Protein AF-A0A0R3RTN5-F1 (afdb_monomer_lite)

Structure (mmCIF, N/CA/C/O backbone):
data_AF-A0A0R3RTN5-F1
#
_entry.id   AF-A0A0R3RTN5-F1
#
loop_
_atom_site.group_PDB
_atom_site.id
_atom_site.type_symbol
_atom_site.label_atom_id
_atom_site.label_alt_id
_atom_site.label_comp_id
_atom_site.label_asym_id
_atom_site.label_entity_id
_atom_site.label_seq_id
_atom_site.pdbx_PDB_ins_code
_atom_site.Cartn_x
_atom_site.Cartn_y
_atom_site.Cartn_z
_atom_site.occupancy
_atom_site.B_iso_or_equiv
_atom_site.auth_seq_id
_atom_site.auth_comp_id
_atom_site.auth_asym_id
_atom_site.auth_atom_id
_atom_site.pdbx_PDB_model_num
ATOM 1 N N . MET A 1 1 ? 6.883 -17.883 -6.171 1.00 37.78 1 MET A N 1
ATOM 2 C CA . MET A 1 1 ? 6.633 -17.293 -4.838 1.00 37.78 1 MET A CA 1
ATOM 3 C C . MET A 1 1 ? 7.959 -17.243 -4.109 1.00 37.78 1 MET A C 1
ATOM 5 O O . MET A 1 1 ? 8.564 -18.294 -3.961 1.00 37.78 1 MET A O 1
ATOM 9 N N . GLN A 1 2 ? 8.427 -16.067 -3.700 1.00 23.45 2 GLN A N 1
ATOM 10 C CA . GLN A 1 2 ? 9.582 -15.955 -2.809 1.00 23.45 2 GLN A CA 1
ATOM 11 C C . GLN A 1 2 ? 9.312 -14.835 -1.809 1.00 23.45 2 GLN A C 1
ATOM 13 O O . GLN A 1 2 ? 9.200 -13.665 -2.167 1.00 23.45 2 GLN A O 1
ATOM 18 N N . CYS A 1 3 ? 9.131 -15.247 -0.559 1.00 36.75 3 CYS A N 1
ATOM 19 C CA . CYS A 1 3 ? 9.220 -14.390 0.607 1.00 36.75 3 CYS A CA 1
ATOM 20 C C . CYS A 1 3 ? 10.704 -14.089 0.830 1.00 36.75 3 CYS A C 1
ATOM 22 O O . CYS A 1 3 ? 11.503 -15.021 0.867 1.00 36.75 3 CYS A O 1
ATOM 24 N N . ILE A 1 4 ? 11.064 -12.818 0.999 1.00 38.06 4 ILE A N 1
ATOM 25 C CA . ILE A 1 4 ? 12.368 -12.437 1.544 1.00 38.06 4 ILE A CA 1
ATOM 26 C C . ILE A 1 4 ? 12.078 -11.721 2.860 1.00 38.06 4 ILE A C 1
AT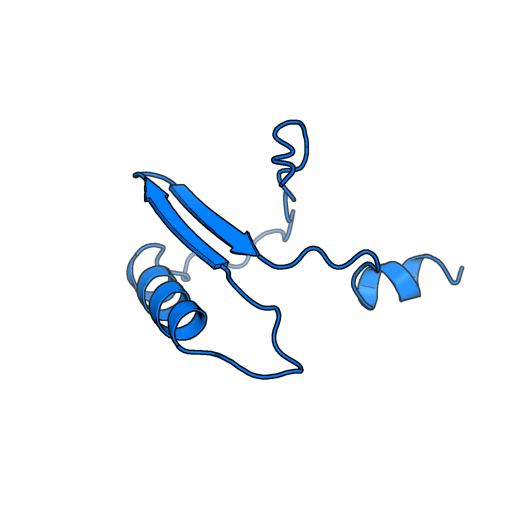OM 28 O O . ILE A 1 4 ? 11.745 -10.537 2.892 1.00 38.06 4 ILE A O 1
ATOM 32 N N . SER A 1 5 ? 12.115 -12.488 3.946 1.00 54.06 5 SER A N 1
ATOM 33 C CA . SER A 1 5 ? 12.491 -11.959 5.248 1.00 54.06 5 SER A CA 1
ATOM 34 C C . SER A 1 5 ? 14.010 -11.904 5.289 1.00 54.06 5 SER A C 1
ATOM 36 O O . SER A 1 5 ? 14.634 -12.906 4.968 1.00 54.06 5 SER A O 1
ATOM 38 N N . GLU A 1 6 ? 14.545 -10.746 5.679 1.00 34.81 6 GLU A N 1
ATOM 39 C CA . GLU A 1 6 ? 15.822 -10.495 6.370 1.00 34.81 6 GLU A CA 1
ATOM 40 C C . GLU A 1 6 ? 16.414 -9.170 5.866 1.00 34.81 6 GLU A C 1
ATOM 42 O O . GLU A 1 6 ? 16.846 -9.040 4.729 1.00 34.81 6 GLU A O 1
ATOM 47 N N . ASN A 1 7 ? 16.421 -8.170 6.753 1.00 36.34 7 ASN A N 1
ATOM 48 C CA . ASN A 1 7 ? 17.191 -6.925 6.641 1.00 36.34 7 ASN A CA 1
ATOM 49 C C . ASN A 1 7 ? 16.701 -5.892 5.610 1.00 36.34 7 ASN A C 1
ATOM 51 O O . ASN A 1 7 ? 17.306 -5.663 4.570 1.00 36.34 7 ASN A O 1
ATOM 55 N N . GLY A 1 8 ? 15.639 -5.163 5.964 1.00 31.81 8 GLY A N 1
ATOM 56 C CA . GLY A 1 8 ? 15.203 -4.015 5.167 1.00 31.81 8 GLY A CA 1
ATOM 57 C C . GLY A 1 8 ? 14.106 -3.174 5.806 1.00 31.81 8 GLY A C 1
ATOM 58 O O . GLY A 1 8 ? 13.153 -2.796 5.135 1.00 31.81 8 GLY A O 1
ATOM 59 N N . CYS A 1 9 ? 14.185 -2.888 7.109 1.00 33.25 9 CYS A N 1
ATOM 60 C CA . CYS A 1 9 ? 13.333 -1.847 7.681 1.00 33.25 9 CYS A CA 1
ATOM 61 C C . CYS A 1 9 ? 13.893 -0.495 7.221 1.00 33.25 9 CYS A C 1
ATOM 63 O O . CYS A 1 9 ? 14.902 -0.036 7.761 1.00 33.25 9 CYS A O 1
ATOM 65 N N . TYR A 1 10 ? 13.285 0.119 6.200 1.00 36.69 10 TYR A N 1
ATOM 66 C CA . TYR A 1 10 ? 13.613 1.480 5.770 1.00 36.69 10 TYR A CA 1
ATOM 67 C C . TYR A 1 10 ? 13.343 2.449 6.932 1.00 36.69 10 TYR A C 1
ATOM 69 O O . TYR A 1 10 ? 12.242 2.976 7.100 1.00 36.69 10 TYR A O 1
ATOM 77 N N . LYS A 1 11 ? 14.359 2.676 7.772 1.00 32.69 11 LYS A N 1
ATOM 78 C CA . LYS A 1 11 ? 14.350 3.719 8.798 1.00 32.69 11 LYS A CA 1
ATOM 79 C C . LYS A 1 11 ? 14.448 5.069 8.095 1.00 32.69 11 LYS A C 1
ATOM 81 O O . LYS A 1 11 ? 15.535 5.589 7.857 1.00 32.69 11 LYS A O 1
ATOM 86 N N . ASN A 1 12 ? 13.299 5.651 7.773 1.00 37.66 12 ASN A N 1
ATOM 87 C CA . ASN A 1 12 ? 13.216 7.052 7.384 1.00 37.66 12 ASN A CA 1
ATOM 88 C C . ASN A 1 12 ? 13.549 7.929 8.602 1.00 37.66 12 ASN A C 1
ATOM 90 O O . ASN A 1 12 ? 12.663 8.308 9.363 1.00 37.66 12 ASN A O 1
ATOM 94 N N . ASN A 1 13 ? 14.826 8.281 8.775 1.00 36.59 13 ASN A N 1
ATOM 95 C CA . ASN A 1 13 ? 15.259 9.364 9.662 1.00 36.59 13 ASN A CA 1
ATOM 96 C C . ASN A 1 13 ? 14.847 10.722 9.060 1.00 36.59 13 ASN A C 1
ATOM 98 O O . ASN A 1 13 ? 15.679 11.517 8.628 1.00 36.59 13 ASN A O 1
ATOM 102 N N . ARG A 1 14 ? 13.540 11.008 9.017 1.00 45.75 14 ARG A N 1
ATOM 103 C CA . ARG A 1 14 ? 13.046 12.381 8.864 1.00 45.75 14 ARG A CA 1
ATOM 104 C C . ARG A 1 14 ? 12.914 12.983 10.256 1.00 45.75 14 ARG A C 1
ATOM 106 O O . ARG A 1 14 ? 11.941 12.766 10.971 1.00 45.75 14 ARG A O 1
ATOM 113 N N . HIS A 1 15 ? 13.959 13.700 10.651 1.00 41.66 15 HIS A N 1
ATOM 114 C CA . HIS A 1 15 ? 14.010 14.462 11.888 1.00 41.66 15 HIS A CA 1
ATOM 115 C C . HIS A 1 15 ? 12.791 15.397 12.030 1.00 41.66 15 HIS A C 1
ATOM 117 O O . HIS A 1 15 ? 12.584 16.307 11.233 1.00 41.66 15 HIS A O 1
ATOM 123 N N . LYS A 1 16 ? 12.052 15.194 13.128 1.00 43.38 16 LYS A N 1
ATOM 124 C CA . LYS A 1 16 ? 11.447 16.243 13.966 1.00 43.38 16 LYS A CA 1
ATOM 125 C C . LYS A 1 16 ? 10.381 17.143 13.304 1.00 43.38 16 LYS A C 1
ATOM 127 O O . LYS A 1 16 ? 10.550 18.356 13.286 1.00 43.38 16 LYS A O 1
ATOM 132 N N . LYS A 1 17 ? 9.240 16.581 12.867 1.00 41.41 17 LYS A N 1
ATOM 133 C CA . LYS A 1 17 ? 7.998 17.364 12.637 1.00 41.41 17 LYS A CA 1
ATOM 134 C C . LYS A 1 17 ? 6.656 16.703 13.014 1.00 41.41 17 LYS A C 1
ATOM 136 O O . LYS A 1 17 ? 5.634 17.295 12.722 1.00 41.41 17 LYS A O 1
ATOM 141 N N . ASP A 1 18 ? 6.588 15.583 13.736 1.00 49.97 18 ASP A N 1
ATOM 142 C CA . ASP A 1 18 ? 5.299 14.863 13.877 1.00 49.97 18 ASP A CA 1
ATOM 143 C C . ASP A 1 18 ? 4.772 14.701 15.310 1.00 49.97 18 ASP A C 1
ATOM 145 O O . ASP A 1 18 ? 4.286 13.640 15.689 1.00 49.97 18 ASP A O 1
ATOM 149 N N . LEU A 1 19 ? 4.777 15.769 16.118 1.00 46.03 19 LEU A N 1
ATOM 150 C CA . LEU A 1 19 ? 4.033 15.752 17.393 1.00 46.03 19 LEU A CA 1
ATOM 151 C C . LEU A 1 19 ? 2.499 15.819 17.182 1.00 46.03 19 LEU A C 1
ATOM 153 O O . LEU 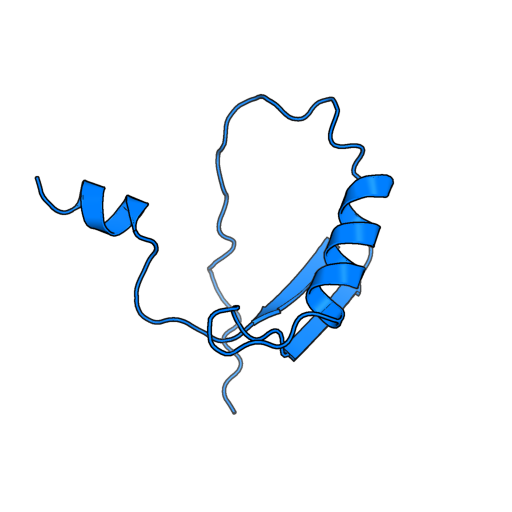A 1 19 ? 1.735 15.616 18.120 1.00 46.03 19 LEU A O 1
ATOM 157 N N . LYS A 1 20 ? 2.037 16.080 15.947 1.00 48.19 20 LYS A N 1
ATOM 158 C CA . LYS A 1 20 ? 0.613 16.231 15.587 1.00 48.19 20 LYS A CA 1
ATOM 159 C C . LYS A 1 20 ? 0.087 15.203 14.576 1.00 48.19 20 LYS A C 1
ATOM 161 O O . LYS A 1 20 ? -1.102 15.242 14.265 1.00 48.19 20 LYS A O 1
ATOM 166 N N . TYR A 1 21 ? 0.910 14.261 14.103 1.00 51.88 21 TYR A N 1
ATOM 167 C CA . TYR A 1 21 ? 0.399 13.063 13.429 1.00 51.88 21 TYR A CA 1
ATOM 168 C C . TYR A 1 21 ? -0.112 12.135 14.530 1.00 51.88 21 TYR A C 1
ATOM 170 O O . TYR A 1 21 ? 0.622 11.323 15.090 1.00 51.88 21 TYR A O 1
ATOM 178 N N . THR A 1 22 ? -1.358 12.345 14.957 1.00 53.53 22 THR A N 1
ATOM 179 C CA . THR A 1 22 ? -1.989 11.496 15.968 1.00 53.53 22 THR A CA 1
ATOM 180 C C . THR A 1 22 ? -2.003 10.074 15.418 1.00 53.53 22 THR A C 1
ATOM 182 O O . THR A 1 22 ? -2.827 9.737 14.570 1.00 53.53 22 THR A O 1
ATOM 185 N N . LYS A 1 23 ? -1.066 9.251 15.909 1.00 55.34 23 LYS A N 1
ATOM 186 C CA . LYS A 1 23 ? -0.736 7.894 15.438 1.00 55.34 23 LYS A CA 1
ATOM 187 C C . LYS A 1 23 ? -1.947 6.985 15.177 1.00 55.34 23 LYS A C 1
ATOM 189 O O . 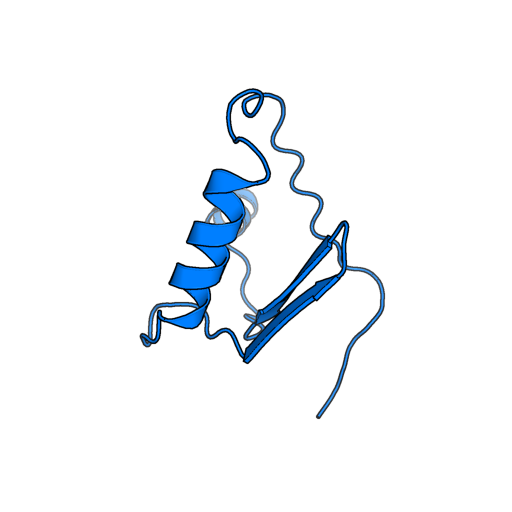LYS A 1 23 ? -1.823 6.030 14.427 1.00 55.34 23 LYS A O 1
ATOM 194 N N . LYS A 1 24 ? -3.110 7.271 15.775 1.00 58.38 24 LYS A N 1
ATOM 195 C CA . LYS A 1 24 ? -4.343 6.484 15.624 1.00 58.38 24 LYS A CA 1
ATOM 196 C C . LYS A 1 24 ? -5.332 7.000 14.566 1.00 58.38 24 LYS A C 1
ATOM 198 O O . LYS A 1 24 ? -5.992 6.183 13.931 1.00 58.38 24 LYS A O 1
ATOM 203 N N . LY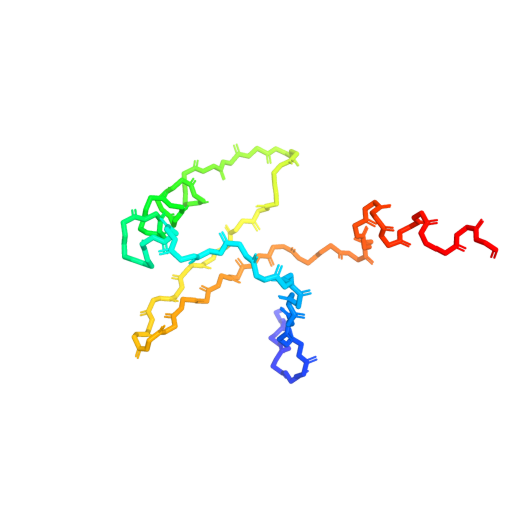S A 1 25 ? -5.469 8.320 14.369 1.00 64.62 25 LYS A N 1
ATOM 204 C CA . LYS A 1 25 ? -6.510 8.874 13.473 1.00 64.62 25 LYS A CA 1
ATOM 205 C C . LYS A 1 25 ? -6.075 8.910 12.010 1.00 64.62 25 LYS A C 1
ATOM 207 O O . LYS A 1 25 ? -6.874 8.604 11.137 1.00 64.62 25 LYS A O 1
ATOM 212 N N . CYS A 1 26 ? -4.822 9.268 11.739 1.00 74.31 26 CYS A N 1
ATOM 213 C CA . CYS A 1 26 ? -4.347 9.375 10.357 1.00 74.31 26 CYS A CA 1
ATOM 214 C C . CYS A 1 26 ? -3.998 8.007 9.760 1.00 74.31 26 CYS A C 1
ATOM 216 O O . CYS A 1 26 ? -4.308 7.754 8.602 1.00 74.31 26 CYS A O 1
ATOM 218 N N . LEU A 1 27 ? -3.421 7.106 10.563 1.00 80.75 27 LEU A N 1
ATOM 219 C CA . LEU A 1 27 ? -2.962 5.800 10.085 1.00 80.75 27 LEU A CA 1
ATOM 220 C C . LEU A 1 27 ? -4.119 4.904 9.615 1.00 80.75 27 LEU A C 1
ATOM 222 O O . LEU A 1 27 ? -4.015 4.254 8.582 1.00 80.75 27 LEU A O 1
ATOM 226 N N . SER A 1 28 ? -5.244 4.905 10.335 1.00 84.62 28 SER A N 1
ATOM 227 C CA . SER A 1 28 ? -6.444 4.153 9.938 1.00 84.62 28 SER A CA 1
ATOM 228 C C . SER A 1 28 ? -6.987 4.623 8.586 1.00 84.62 28 SER A C 1
ATOM 230 O O . SER A 1 28 ? -7.263 3.801 7.713 1.00 84.62 28 SER A O 1
ATOM 232 N N . ARG A 1 29 ? -7.052 5.944 8.375 1.00 87.06 29 ARG A N 1
ATOM 233 C CA . ARG A 1 29 ? -7.442 6.534 7.089 1.00 87.06 29 ARG A CA 1
ATOM 234 C C . ARG A 1 29 ? -6.463 6.185 5.968 1.00 87.06 29 ARG A C 1
ATOM 236 O O . ARG A 1 29 ? -6.898 5.882 4.863 1.00 87.06 29 ARG A O 1
ATOM 243 N N . GLU A 1 30 ? -5.158 6.229 6.227 1.00 87.75 30 GLU A N 1
ATOM 244 C CA . GLU A 1 30 ? -4.149 5.831 5.239 1.00 87.75 30 GLU A CA 1
ATOM 245 C C . GLU A 1 30 ? -4.319 4.371 4.822 1.00 87.75 30 GLU A C 1
ATOM 247 O O . GLU A 1 30 ? -4.364 4.086 3.629 1.00 87.75 30 GLU A O 1
ATOM 252 N N . ILE A 1 31 ? -4.487 3.455 5.780 1.00 88.69 31 ILE A N 1
ATOM 253 C CA . ILE A 1 31 ? -4.717 2.031 5.499 1.00 88.69 31 ILE A CA 1
ATOM 254 C C . ILE A 1 31 ? -5.973 1.842 4.643 1.00 88.69 31 ILE A C 1
ATOM 256 O O . ILE A 1 31 ? -5.954 1.077 3.679 1.00 88.69 31 ILE A O 1
ATOM 260 N N . GLU A 1 32 ? -7.058 2.547 4.967 1.00 90.56 32 GLU A N 1
ATOM 261 C CA . GLU A 1 32 ? -8.305 2.483 4.206 1.00 90.56 32 GLU A CA 1
ATOM 262 C C . GLU A 1 32 ? -8.125 2.963 2.758 1.00 90.56 32 GLU A C 1
ATOM 264 O O . GLU A 1 32 ? -8.577 2.296 1.826 1.00 90.56 32 GLU A O 1
ATOM 269 N N . LEU A 1 33 ? -7.439 4.091 2.557 1.00 90.88 33 LEU A N 1
ATOM 270 C CA . LEU A 1 33 ? -7.162 4.632 1.224 1.00 90.88 33 LEU A CA 1
ATOM 271 C C . LEU A 1 33 ? -6.297 3.672 0.412 1.00 90.88 33 LEU A C 1
ATOM 273 O O . LEU A 1 33 ? -6.625 3.339 -0.723 1.00 90.88 33 LEU A O 1
ATOM 277 N N . VAL A 1 34 ? -5.222 3.180 1.018 1.00 89.56 34 VAL A N 1
ATOM 278 C CA . VAL A 1 34 ? -4.267 2.281 0.373 1.00 89.56 34 VAL A CA 1
ATOM 279 C C . VAL A 1 34 ? -4.919 0.952 -0.038 1.00 89.56 34 VAL A C 1
ATOM 281 O O . VAL A 1 34 ? -4.542 0.385 -1.058 1.00 89.56 34 VAL A O 1
ATOM 284 N N . ARG A 1 35 ? -5.940 0.476 0.691 1.00 88.81 35 ARG A N 1
ATOM 285 C CA . ARG A 1 35 ? -6.735 -0.706 0.304 1.00 88.81 35 ARG A CA 1
ATOM 286 C C . ARG A 1 35 ? -7.638 -0.474 -0.910 1.00 88.81 35 ARG A C 1
ATOM 288 O O . ARG A 1 35 ? -7.949 -1.432 -1.609 1.00 88.81 35 ARG A O 1
ATOM 295 N N . LYS A 1 36 ? -8.097 0.760 -1.130 1.00 91.12 36 LYS A N 1
ATOM 296 C CA . LYS A 1 36 ? -9.064 1.113 -2.185 1.00 91.12 36 LYS A CA 1
ATOM 297 C C . LYS A 1 36 ? -8.402 1.567 -3.486 1.00 91.12 36 LYS A C 1
ATOM 299 O O . LYS A 1 36 ? -9.030 1.520 -4.538 1.00 91.12 36 LYS A O 1
ATOM 304 N N . LEU A 1 37 ? -7.163 2.048 -3.419 1.00 89.44 37 LEU A N 1
ATOM 305 C CA . LEU A 1 37 ? -6.463 2.613 -4.567 1.00 89.44 37 LEU A CA 1
ATOM 306 C C . LEU A 1 37 ? -5.938 1.515 -5.496 1.00 89.44 37 LEU A C 1
ATOM 308 O O . LEU A 1 37 ? -5.040 0.753 -5.142 1.00 89.44 37 LEU A O 1
ATOM 312 N N . GLN A 1 38 ? -6.458 1.492 -6.721 1.00 90.69 38 GLN A N 1
ATOM 313 C CA . GLN A 1 38 ? -5.975 0.635 -7.795 1.00 90.69 38 GLN A CA 1
ATOM 314 C C . GLN A 1 38 ? -5.829 1.466 -9.070 1.00 90.69 38 GLN A C 1
ATOM 316 O O . GLN A 1 38 ? -6.817 1.916 -9.644 1.00 90.69 38 GLN A O 1
ATOM 321 N N . HIS A 1 39 ? -4.585 1.706 -9.482 1.00 93.88 39 HIS A N 1
ATOM 322 C CA . HIS A 1 39 ? -4.255 2.477 -10.678 1.00 93.88 39 HIS A CA 1
ATOM 323 C C . HIS A 1 39 ? -2.849 2.106 -11.167 1.00 93.88 39 HIS A C 1
ATOM 325 O O . HIS A 1 39 ? -1.985 1.815 -10.343 1.00 93.88 39 HIS A O 1
ATOM 331 N N . ASP A 1 40 ? -2.593 2.183 -12.473 1.00 93.00 40 ASP A N 1
ATOM 332 C CA . ASP A 1 40 ? -1.321 1.751 -13.084 1.00 93.00 40 ASP A CA 1
ATOM 333 C C . ASP A 1 40 ? -0.097 2.516 -12.555 1.00 93.00 40 ASP A C 1
ATOM 335 O O . ASP A 1 40 ? 0.986 1.960 -12.392 1.00 93.00 40 ASP A O 1
ATOM 339 N N . ASN A 1 41 ? -0.290 3.793 -12.221 1.00 92.38 41 ASN A N 1
ATOM 340 C CA . ASN A 1 41 ? 0.753 4.672 -11.677 1.00 92.38 41 ASN A CA 1
ATOM 341 C C . ASN A 1 41 ? 0.819 4.698 -10.138 1.00 92.38 41 ASN A C 1
ATOM 343 O O . ASN A 1 41 ? 1.539 5.519 -9.570 1.00 92.38 41 ASN A O 1
ATOM 347 N N . ILE A 1 42 ? 0.053 3.847 -9.450 1.00 91.56 42 ILE A N 1
ATOM 348 C CA . ILE A 1 42 ? 0.092 3.709 -7.990 1.00 91.56 42 ILE A CA 1
ATOM 349 C C . ILE A 1 42 ? 0.703 2.348 -7.660 1.00 91.56 42 ILE A C 1
ATOM 351 O O . ILE A 1 42 ? 0.350 1.334 -8.257 1.00 91.56 42 ILE A O 1
ATOM 355 N N . ILE A 1 43 ? 1.626 2.314 -6.692 1.00 90.31 43 ILE A N 1
ATOM 356 C CA . ILE A 1 43 ? 2.260 1.061 -6.267 1.00 90.31 43 ILE A CA 1
ATOM 357 C C . ILE A 1 43 ? 1.178 0.092 -5.793 1.00 90.31 43 ILE A C 1
ATOM 359 O O . ILE A 1 43 ? 0.439 0.371 -4.849 1.00 90.31 43 ILE A O 1
ATOM 363 N N . LYS A 1 44 ? 1.115 -1.073 -6.442 1.00 92.50 44 LYS A N 1
ATOM 364 C CA . LYS A 1 44 ? 0.154 -2.117 -6.102 1.00 92.50 44 LYS A CA 1
ATOM 365 C C . LYS A 1 44 ? 0.431 -2.663 -4.706 1.00 92.50 44 LYS A C 1
ATOM 367 O O . LYS A 1 44 ? 1.531 -3.145 -4.425 1.00 92.50 44 LYS A O 1
ATOM 372 N N . ILE A 1 45 ? -0.592 -2.639 -3.862 1.00 93.00 45 ILE A N 1
ATOM 373 C CA . ILE A 1 45 ? -0.572 -3.257 -2.539 1.00 93.00 45 ILE A CA 1
ATOM 374 C C . ILE A 1 45 ? -1.281 -4.604 -2.602 1.00 93.00 45 ILE A C 1
ATOM 376 O O . ILE A 1 45 ? -2.370 -4.722 -3.155 1.00 93.00 45 ILE A O 1
ATOM 380 N N . TYR A 1 46 ? -0.647 -5.629 -2.041 1.00 91.44 46 TYR A N 1
ATOM 381 C CA . TYR A 1 46 ? -1.177 -6.990 -2.010 1.00 91.44 46 TYR A CA 1
ATOM 382 C C . TYR A 1 46 ? -1.876 -7.310 -0.698 1.00 91.44 46 TYR A C 1
ATOM 384 O O . TYR A 1 46 ? -2.903 -7.982 -0.688 1.00 91.44 46 TYR A O 1
ATOM 392 N N . LYS A 1 47 ? -1.294 -6.873 0.423 1.00 91.88 47 LYS A N 1
ATOM 393 C CA . LYS A 1 47 ? -1.781 -7.230 1.754 1.00 91.88 47 LYS A CA 1
ATOM 394 C C . LYS A 1 47 ? -1.406 -6.165 2.769 1.00 91.88 47 LYS A C 1
ATOM 396 O O . LYS A 1 47 ? -0.295 -5.643 2.744 1.00 91.88 47 LYS A O 1
ATOM 401 N N . VAL A 1 48 ? -2.317 -5.903 3.698 1.00 91.38 48 VAL A N 1
ATOM 402 C CA . VAL A 1 48 ? -2.044 -5.130 4.912 1.00 91.38 48 VAL A CA 1
ATOM 403 C C . VAL A 1 48 ? -2.259 -6.059 6.101 1.00 91.38 48 VAL A C 1
ATOM 405 O O . VAL A 1 48 ? -3.310 -6.687 6.196 1.00 91.38 48 VAL A O 1
ATOM 408 N N . ILE A 1 49 ? -1.261 -6.170 6.973 1.00 91.12 49 ILE A N 1
ATOM 409 C CA . ILE A 1 49 ? -1.296 -6.979 8.194 1.00 91.12 49 ILE A CA 1
ATOM 410 C C . ILE A 1 49 ? -1.213 -6.018 9.375 1.00 91.12 49 ILE A C 1
ATOM 412 O O . ILE A 1 49 ? -0.219 -5.307 9.531 1.00 91.12 49 ILE A O 1
ATOM 416 N N . GLU A 1 50 ? -2.263 -5.990 10.186 1.00 88.69 50 GLU A N 1
ATOM 417 C CA . GLU A 1 50 ? -2.350 -5.162 11.386 1.00 88.69 50 GLU A CA 1
ATOM 418 C C . GLU A 1 50 ? -2.079 -6.045 12.609 1.00 88.69 50 GLU A C 1
ATOM 420 O O . GLU A 1 50 ? -2.872 -6.923 12.936 1.00 88.69 50 GLU A O 1
ATOM 425 N N . GLU A 1 51 ? -0.942 -5.835 13.270 1.00 88.44 51 GLU A N 1
ATOM 426 C CA . GLU A 1 51 ? -0.523 -6.571 14.465 1.00 88.44 51 GLU A CA 1
ATOM 427 C C . GLU A 1 51 ? -0.012 -5.569 15.490 1.00 88.44 51 GLU A C 1
ATOM 429 O O . GLU A 1 51 ? 1.117 -5.110 15.377 1.00 88.44 51 GLU A O 1
ATOM 434 N N . ASN A 1 52 ? -0.822 -5.211 16.489 1.00 79.25 52 ASN A N 1
ATOM 435 C CA . ASN A 1 52 ? -0.446 -4.210 17.490 1.00 79.25 52 ASN A CA 1
ATOM 436 C C . ASN A 1 52 ? 0.925 -4.542 18.130 1.00 79.25 52 ASN A C 1
ATOM 438 O O . ASN A 1 52 ? 1.065 -5.633 18.683 1.00 79.25 52 ASN A O 1
ATOM 442 N N . PRO A 1 53 ? 1.926 -3.636 18.091 1.00 82.19 53 PRO A N 1
ATOM 443 C CA . PRO A 1 53 ? 1.849 -2.197 17.784 1.00 82.19 53 PRO A CA 1
ATOM 444 C C . PRO A 1 53 ? 2.201 -1.781 16.339 1.00 82.19 53 PRO A C 1
ATOM 446 O O . PRO A 1 53 ? 2.410 -0.597 16.073 1.00 82.19 53 PRO A O 1
ATOM 449 N N . TYR A 1 54 ? 2.299 -2.726 15.413 1.00 83.94 54 TYR A N 1
ATOM 450 C CA . TYR A 1 54 ? 2.783 -2.550 14.049 1.00 83.94 54 TYR A CA 1
ATOM 451 C C . TYR A 1 54 ? 1.696 -2.706 12.978 1.00 83.94 54 TYR A C 1
ATOM 453 O O . TYR A 1 54 ? 0.701 -3.414 13.117 1.00 83.94 54 TYR A O 1
ATOM 461 N N . VAL A 1 55 ? 1.948 -2.066 11.841 1.00 86.75 55 VAL A N 1
ATOM 462 C CA . VAL A 1 55 ? 1.214 -2.282 10.595 1.00 86.75 55 VAL A CA 1
ATOM 463 C C . VAL A 1 55 ? 2.242 -2.630 9.531 1.00 86.75 55 VAL A C 1
ATOM 465 O O . VAL A 1 55 ? 3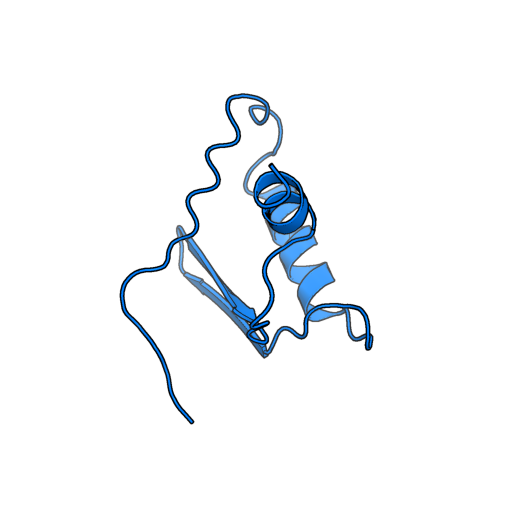.220 -1.905 9.350 1.00 86.75 55 VAL A O 1
ATOM 468 N N . ARG A 1 56 ? 2.044 -3.755 8.842 1.00 90.44 56 ARG A N 1
ATOM 469 C CA . ARG A 1 56 ? 2.897 -4.211 7.740 1.00 90.44 56 ARG A CA 1
ATOM 470 C C . ARG A 1 56 ? 2.131 -4.126 6.428 1.00 90.44 56 ARG A C 1
ATOM 472 O O . ARG A 1 56 ? 0.995 -4.584 6.342 1.00 90.44 56 ARG A O 1
ATOM 479 N N . ILE A 1 57 ? 2.770 -3.573 5.403 1.00 91.56 57 ILE A N 1
ATOM 480 C CA . ILE A 1 57 ? 2.204 -3.433 4.059 1.00 91.56 57 ILE A CA 1
ATOM 481 C C . ILE A 1 57 ? 3.067 -4.250 3.099 1.00 91.56 57 ILE A C 1
ATOM 483 O O . ILE A 1 57 ? 4.269 -4.025 2.987 1.00 91.56 57 ILE A O 1
ATOM 487 N N . MET A 1 58 ? 2.454 -5.216 2.421 1.00 92.50 58 MET A N 1
ATOM 488 C CA . MET A 1 58 ? 3.082 -5.989 1.353 1.00 92.50 58 MET A CA 1
ATOM 489 C C . MET A 1 58 ? 2.756 -5.322 0.022 1.00 92.50 58 MET A C 1
ATOM 491 O O . MET A 1 58 ? 1.587 -5.237 -0.357 1.00 92.50 58 MET A O 1
ATOM 495 N N . GLN A 1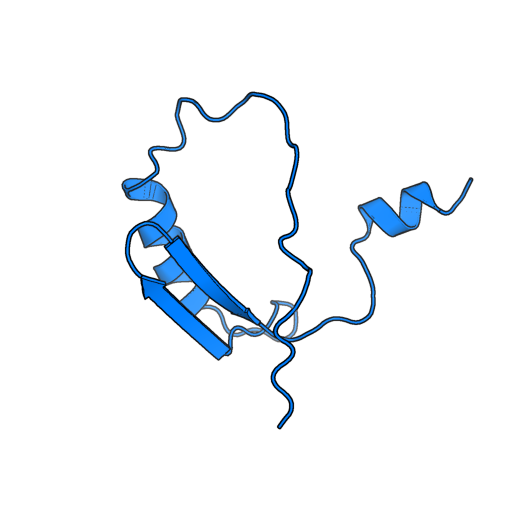 59 ? 3.784 -4.871 -0.689 1.00 92.44 59 GLN A N 1
ATOM 496 C CA . GLN A 1 59 ? 3.652 -4.090 -1.916 1.00 92.44 59 GLN A CA 1
ATOM 497 C C . GLN A 1 59 ? 4.454 -4.689 -3.069 1.00 92.44 59 GLN A C 1
ATOM 499 O O . GLN A 1 59 ? 5.339 -5.519 -2.855 1.00 92.44 59 GLN A O 1
ATOM 504 N N . TYR A 1 60 ? 4.158 -4.247 -4.290 1.00 91.44 60 TYR A N 1
ATOM 505 C CA . TYR A 1 60 ? 4.976 -4.554 -5.456 1.00 91.44 60 TYR A CA 1
ATOM 506 C C . TYR A 1 60 ? 6.405 -4.047 -5.269 1.00 91.44 60 TYR A C 1
ATOM 508 O O . TYR A 1 60 ? 6.632 -2.898 -4.881 1.00 91.44 60 TYR A O 1
ATOM 516 N N . PHE A 1 61 ? 7.371 -4.918 -5.553 1.00 89.94 61 PHE A N 1
ATOM 517 C CA . PHE A 1 61 ? 8.780 -4.573 -5.484 1.00 89.94 61 PHE A CA 1
ATOM 518 C C . PHE A 1 61 ? 9.191 -3.803 -6.740 1.00 89.94 61 PHE A C 1
ATOM 520 O O . PHE A 1 61 ? 9.144 -4.328 -7.853 1.00 89.94 61 PHE A O 1
ATOM 527 N N . THR A 1 62 ? 9.617 -2.556 -6.562 1.00 87.56 62 THR A N 1
ATOM 528 C CA . THR A 1 62 ? 10.176 -1.732 -7.634 1.00 87.56 62 THR A CA 1
ATOM 529 C C . THR A 1 62 ? 11.697 -1.777 -7.560 1.00 87.56 62 THR A C 1
ATOM 531 O O . THR A 1 62 ? 12.283 -1.324 -6.583 1.00 87.56 62 THR A O 1
ATOM 534 N N . SER A 1 63 ? 12.354 -2.288 -8.604 1.00 85.94 63 SER A N 1
ATOM 535 C CA . SER A 1 63 ? 13.821 -2.410 -8.645 1.00 85.94 63 SER A CA 1
ATOM 536 C C . SER A 1 63 ? 14.555 -1.070 -8.734 1.00 85.94 63 SER A C 1
ATOM 538 O O . SER A 1 63 ? 15.749 -0.993 -8.456 1.00 85.94 63 SER A O 1
ATOM 540 N N . ARG A 1 64 ? 13.859 -0.011 -9.155 1.00 84.00 64 ARG A N 1
ATOM 541 C CA . ARG A 1 64 ? 14.410 1.340 -9.252 1.00 84.00 64 ARG A CA 1
ATOM 542 C C . ARG A 1 64 ? 14.030 2.129 -8.011 1.00 84.00 64 ARG A C 1
ATOM 544 O O . ARG A 1 64 ? 12.855 2.186 -7.659 1.00 84.00 64 ARG A O 1
ATOM 551 N N . ASP A 1 65 ? 15.033 2.764 -7.424 1.00 80.25 65 ASP A N 1
ATOM 552 C CA . ASP A 1 65 ? 14.878 3.630 -6.262 1.00 80.25 65 ASP A CA 1
ATOM 553 C C . ASP A 1 65 ? 14.112 4.922 -6.609 1.00 80.25 65 ASP A C 1
ATOM 555 O O . ASP A 1 65 ? 13.830 5.221 -7.785 1.00 80.25 65 ASP A O 1
ATOM 559 N N . ASP A 1 66 ? 13.781 5.694 -5.578 1.00 87.06 66 ASP A N 1
ATOM 560 C CA . ASP A 1 66 ? 13.058 6.949 -5.731 1.00 87.06 66 ASP A CA 1
ATOM 561 C C . ASP A 1 66 ? 13.860 8.011 -6.521 1.00 87.06 66 ASP A C 1
ATOM 563 O O . ASP A 1 66 ? 15.073 7.924 -6.753 1.00 87.06 66 ASP A O 1
ATOM 567 N N . LEU A 1 67 ? 13.157 9.041 -7.001 1.00 87.00 67 LEU A N 1
ATOM 568 C CA . LEU A 1 67 ? 13.777 10.131 -7.763 1.00 87.00 67 LEU A CA 1
ATOM 569 C C . LEU A 1 67 ? 14.804 10.919 -6.939 1.00 87.00 67 LEU A C 1
ATOM 571 O O . LEU A 1 67 ? 15.751 11.469 -7.503 1.00 87.00 67 LEU A O 1
ATOM 575 N N . LEU A 1 68 ? 14.634 10.980 -5.619 1.00 85.25 68 LEU A N 1
ATOM 576 C CA . LEU A 1 68 ? 15.528 11.719 -4.741 1.00 85.25 68 LEU A CA 1
ATOM 577 C C . LEU A 1 68 ? 16.894 11.029 -4.663 1.00 85.25 68 LEU A C 1
ATOM 579 O O . LEU A 1 68 ? 17.920 11.701 -4.759 1.00 85.25 68 LEU A O 1
ATOM 583 N N . GLN A 1 69 ? 16.916 9.702 -4.555 1.00 82.38 69 GLN A N 1
ATOM 584 C CA . GLN A 1 69 ? 18.136 8.900 -4.579 1.00 82.38 69 GLN A CA 1
ATOM 585 C C . GLN A 1 69 ? 18.842 9.019 -5.929 1.00 82.38 69 GLN A C 1
ATOM 587 O O . GLN A 1 69 ? 20.044 9.281 -5.968 1.00 82.38 69 GLN A O 1
ATOM 592 N N . LYS A 1 70 ? 18.088 8.975 -7.036 1.00 83.38 70 LYS A N 1
ATOM 593 C CA . LYS A 1 70 ? 18.642 9.181 -8.389 1.00 83.38 70 LYS A CA 1
ATOM 594 C C . LYS A 1 70 ? 19.334 10.532 -8.566 1.00 83.38 70 LYS A C 1
ATOM 596 O O . LYS A 1 70 ? 20.316 10.620 -9.299 1.00 83.38 70 LYS A O 1
ATOM 601 N N . ASN A 1 71 ? 18.834 11.588 -7.925 1.00 81.00 71 ASN A N 1
ATOM 602 C CA . ASN A 1 71 ? 19.447 12.914 -8.009 1.00 81.00 71 ASN A CA 1
ATOM 603 C C . ASN A 1 71 ? 20.709 13.036 -7.146 1.00 81.00 71 ASN A C 1
ATOM 605 O O . ASN A 1 71 ? 21.619 13.775 -7.510 1.00 81.00 71 ASN A O 1
ATOM 609 N N . LYS A 1 72 ? 20.802 12.297 -6.035 1.00 83.19 72 LYS A N 1
ATOM 610 C CA . LYS A 1 72 ? 22.012 12.273 -5.198 1.00 83.19 72 LYS A CA 1
ATOM 611 C C . LYS A 1 72 ? 23.191 11.586 -5.885 1.00 83.19 72 LYS A C 1
ATOM 613 O O . LYS A 1 72 ? 24.325 11.983 -5.654 1.00 83.19 72 LYS A O 1
ATOM 618 N N . THR A 1 73 ? 22.925 10.592 -6.731 1.00 70.31 73 THR A N 1
ATOM 619 C CA . THR A 1 73 ? 23.952 9.830 -7.462 1.00 70.31 73 THR A CA 1
ATOM 620 C C . THR A 1 73 ? 24.496 10.528 -8.711 1.00 70.31 73 THR A C 1
ATOM 622 O O . THR A 1 73 ? 25.405 10.002 -9.335 1.00 70.31 73 THR A O 1
ATOM 625 N N . LYS A 1 74 ? 23.959 11.691 -9.105 1.00 67.75 74 LYS A N 1
ATOM 626 C CA . LYS A 1 74 ? 24.433 12.472 -10.268 1.00 67.75 74 LYS A CA 1
ATOM 627 C C . LYS A 1 74 ? 25.531 13.495 -9.918 1.00 67.75 74 LYS A C 1
ATOM 629 O O . LYS A 1 74 ? 25.632 14.519 -10.590 1.00 67.75 74 LYS A O 1
ATOM 634 N N . LYS A 1 75 ? 26.298 13.256 -8.854 1.00 55.12 75 LYS A N 1
ATOM 635 C CA . LYS A 1 75 ? 27.461 14.076 -8.490 1.00 55.12 75 LYS A CA 1
ATOM 636 C C . LYS A 1 75 ? 28.746 13.447 -8.992 1.00 55.12 75 LYS A C 1
ATOM 638 O O . LYS A 1 75 ? 28.851 12.209 -8.868 1.00 55.12 75 LYS A O 1
#

Foldseek 3Di:
DDDDDDDDPPPPPPPDDPPPPPVPPVVVVVVVVLVPDDDPPDWDWDDWDDDPPDIDTHTDDDPDDDPVVVVVVPD

pLDDT: mean 71.93, std 22.11, range [23.45, 93.88]

Organism: NCBI:txid1147741

Secondary structure (DSSP, 8-state):
-----SS--------S--SSS-TTHHHHHHHHHHHH---TTSPPEEEEEEETTEEEEEEPPPSSPPHHHHHHT--

Radius of gyration: 15.12 Å; chains: 1; bounding box: 36×35×31 Å

InterPro domains:
  IPR011009 Protein kinase-like domain superfamily [SSF56112] (19-64)

Sequence (75 aa):
MQCISENGCYKNNRHKKDLKYTKKKCLSREIELVRKLQHDNIIKIYKVIEENPYVRIMQYFTSRDDLLQKNKTKK